Protein AF-A0A6G1CJE5-F1 (afdb_monomer)

Nearest PDB structures (foldseek):
  3pio-assembly1_W  TM=9.024E-01  e=1.018E+00  Deinococcus radiodurans
  6ydp-assembly1_B3  TM=5.939E-01  e=3.138E+00  Sus scrofa
  8ir3-assembly1_3  TM=4.408E-01  e=5.133E+00  Homo sapiens

Radius of gyration: 30.22 Å; Cα contacts (8 Å, |Δi|>4): 34; chains: 1; bounding box: 30×75×69 Å

Secondary structure (DSSP, 8-state):
-----PPPPPPPPPS-SHHHHHHHHTT----HHHHHHTTS--PPPS----EE-S--TT--HHHHHHHHHTT--STTEE-

InterPro domains:
  IPR016082 Large ribosomal subunit protein uL30-like, ferredoxin-like fold domain [PF00327] (49-79)
  IPR036919 Large ribosomal subunit protein uL30, ferredoxin-like fold domain superfamily [G3DSA:3.30.1390.20] (45-79)
  IPR036919 Large ribosomal subunit protein uL30, ferredoxin-like fold domain superfamily [SSF55129] (47-79)

Organism: NCBI:txid110450

Solvent-accessible surface area (backbone atoms only — not comparable to full-atom values): 5425 Å² total; per-residue (Å²): 141,81,85,81,84,76,83,78,78,83,78,77,78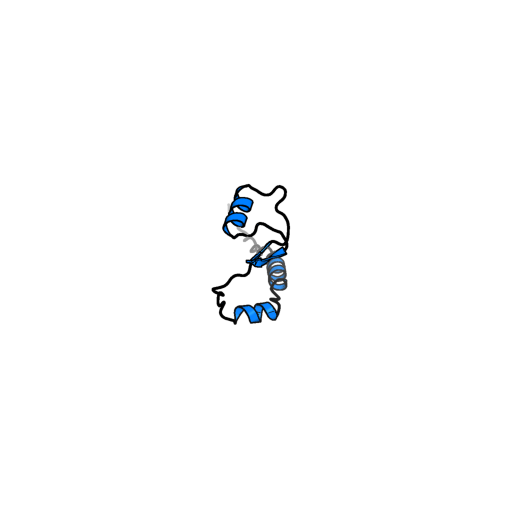,81,93,72,69,63,66,64,54,52,60,58,57,71,71,64,72,64,50,74,65,55,60,49,55,74,72,48,82,88,76,80,68,96,72,75,80,48,64,34,79,60,79,72,82,92,57,58,71,65,61,55,52,53,29,51,75,64,68,50,79,48,62,77,36,72,78

Structure (mmCIF, N/CA/C/O backbone):
data_AF-A0A6G1CJE5-F1
#
_entry.id   AF-A0A6G1CJE5-F1
#
loop_
_atom_site.group_PDB
_atom_site.id
_atom_site.type_symbol
_atom_site.label_atom_id
_atom_site.label_alt_id
_atom_site.label_comp_id
_atom_site.label_asym_id
_atom_site.label_entity_id
_atom_site.label_seq_id
_atom_site.pdbx_PDB_ins_code
_atom_site.Cartn_x
_atom_site.Cartn_y
_atom_site.Cartn_z
_atom_site.occupancy
_atom_site.B_iso_or_equiv
_atom_site.auth_seq_id
_atom_site.auth_comp_id
_atom_site.auth_asym_id
_atom_site.auth_atom_id
_atom_site.pdbx_PDB_model_num
ATOM 1 N N . MET A 1 1 ? 4.285 63.505 -56.748 1.00 49.09 1 MET A N 1
ATOM 2 C CA . MET A 1 1 ? 3.750 62.412 -55.906 1.00 49.09 1 MET A CA 1
ATOM 3 C C . MET A 1 1 ? 4.144 61.093 -56.545 1.00 49.09 1 MET A C 1
ATOM 5 O O . MET A 1 1 ? 3.870 60.911 -57.719 1.00 49.09 1 MET A O 1
ATOM 9 N N . GLY A 1 2 ? 4.833 60.228 -55.808 1.00 51.69 2 GLY A N 1
ATOM 10 C CA . GLY A 1 2 ? 5.301 58.927 -56.287 1.00 51.69 2 GLY A CA 1
ATOM 11 C C . GLY A 1 2 ? 6.215 58.316 -55.233 1.00 51.69 2 GLY A C 1
ATOM 12 O O . GLY A 1 2 ? 7.430 58.349 -55.375 1.00 51.69 2 GLY A O 1
ATOM 13 N N . LEU A 1 3 ? 5.633 57.890 -54.110 1.00 57.25 3 LEU A N 1
ATOM 14 C CA . LEU A 1 3 ? 6.372 57.251 -53.022 1.00 57.25 3 LEU A CA 1
ATOM 15 C C . LEU A 1 3 ? 6.902 55.904 -53.526 1.00 57.25 3 LEU A C 1
ATOM 17 O O . LEU A 1 3 ? 6.124 5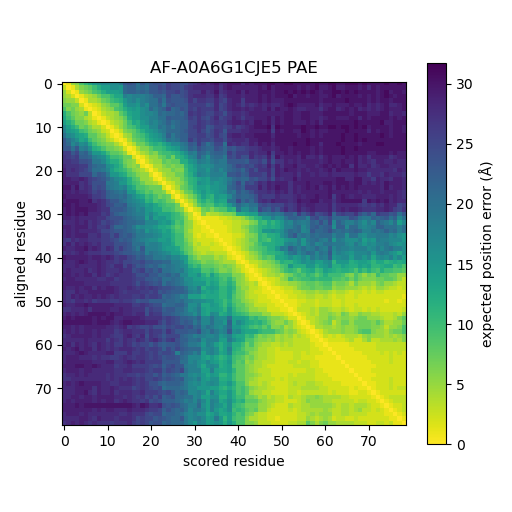5.001 -53.827 1.00 57.25 3 LEU A O 1
ATOM 21 N N . GLY A 1 4 ? 8.224 55.790 -53.651 1.00 53.75 4 GLY A N 1
ATOM 22 C CA . GLY A 1 4 ? 8.891 54.548 -54.023 1.00 53.75 4 GLY A CA 1
ATOM 23 C C . GLY A 1 4 ? 8.703 53.492 -52.937 1.00 53.75 4 GLY A C 1
ATOM 24 O O . GLY A 1 4 ? 9.241 53.619 -51.838 1.00 53.75 4 GLY A O 1
ATOM 25 N N . PHE A 1 5 ? 7.946 52.442 -53.245 1.00 54.84 5 PHE A N 1
ATOM 26 C CA . PHE A 1 5 ? 7.821 51.263 -52.394 1.00 54.84 5 PHE A CA 1
ATOM 27 C C . PHE A 1 5 ? 9.110 50.437 -52.492 1.00 54.84 5 PHE A C 1
ATOM 29 O O . PHE A 1 5 ? 9.375 49.792 -53.505 1.00 54.84 5 PHE A O 1
ATOM 36 N N . ARG A 1 6 ? 9.931 50.457 -51.439 1.00 64.56 6 ARG A N 1
ATOM 37 C CA . ARG A 1 6 ? 10.999 49.467 -51.250 1.00 64.56 6 ARG A CA 1
ATOM 38 C C . ARG A 1 6 ? 10.399 48.220 -50.586 1.00 64.56 6 ARG A C 1
ATOM 40 O O . ARG A 1 6 ? 9.781 48.370 -49.533 1.00 64.56 6 ARG A O 1
ATOM 47 N N . PRO A 1 7 ? 10.578 47.007 -51.136 1.00 57.91 7 PRO A N 1
ATOM 48 C CA . PRO A 1 7 ? 10.172 45.792 -50.442 1.00 57.91 7 PRO A CA 1
ATOM 49 C C . PRO A 1 7 ? 11.082 45.560 -49.227 1.00 57.91 7 PRO A C 1
ATOM 51 O O . PRO A 1 7 ? 12.306 45.635 -49.340 1.00 57.91 7 PRO A O 1
ATOM 54 N N . LEU A 1 8 ? 10.485 45.285 -48.066 1.00 61.62 8 LEU A N 1
ATOM 55 C CA . LEU A 1 8 ? 11.210 44.800 -46.890 1.00 61.62 8 LEU 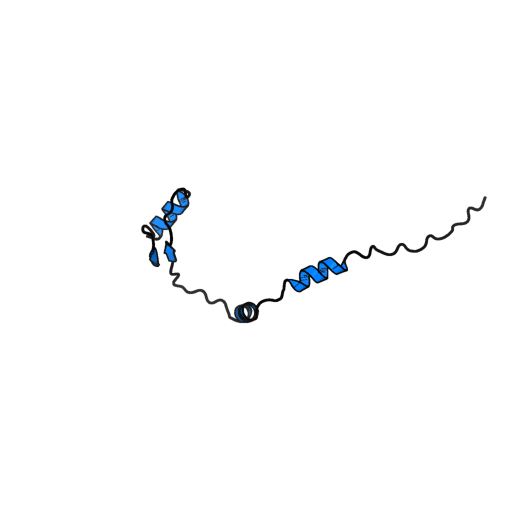A CA 1
ATOM 56 C C . LEU A 1 8 ? 11.735 43.376 -47.151 1.00 61.62 8 LEU A C 1
ATOM 58 O O . LEU A 1 8 ? 11.025 42.578 -47.768 1.00 61.62 8 LEU A O 1
ATOM 62 N N . PRO A 1 9 ? 12.948 43.031 -46.680 1.00 63.53 9 PRO A N 1
ATOM 63 C CA . PRO A 1 9 ? 13.450 41.667 -46.778 1.00 63.53 9 PRO A CA 1
ATOM 64 C C . PRO A 1 9 ? 12.571 40.710 -45.952 1.00 63.53 9 PRO A C 1
ATOM 66 O O . PRO A 1 9 ? 12.006 41.119 -44.931 1.00 63.53 9 PRO A O 1
ATOM 69 N N . PRO A 1 10 ? 12.448 39.436 -46.364 1.00 58.62 10 PRO A N 1
ATOM 70 C CA . PRO A 1 10 ? 11.696 38.452 -45.603 1.00 58.62 10 PRO A CA 1
ATOM 71 C C . PRO A 1 10 ? 12.351 38.256 -44.231 1.00 58.62 10 PRO A C 1
ATOM 73 O O . PRO A 1 10 ? 13.527 37.911 -44.127 1.00 58.62 10 PRO A O 1
ATOM 76 N N . GLN A 1 11 ? 11.576 38.498 -43.176 1.00 61.50 11 GLN A N 1
ATOM 77 C CA . GLN A 1 11 ? 11.971 38.228 -41.796 1.00 61.50 11 GLN A CA 1
ATOM 78 C C . GLN A 1 11 ? 12.210 36.719 -41.648 1.00 61.50 11 GLN A C 1
ATOM 80 O O . GLN A 1 11 ? 11.298 35.920 -41.868 1.00 61.50 11 GLN A O 1
ATOM 85 N N . GLN A 1 12 ? 13.433 36.320 -41.296 1.00 63.47 12 GLN A N 1
ATOM 86 C CA . GLN A 1 12 ? 13.736 34.930 -40.957 1.00 63.47 12 GLN A CA 1
ATOM 87 C C . GLN A 1 12 ? 12.985 34.543 -39.671 1.00 63.47 12 GLN A C 1
ATOM 89 O O . GLN A 1 12 ? 12.982 35.323 -38.714 1.00 63.47 12 GLN A O 1
ATOM 94 N N . PRO A 1 13 ? 12.339 33.364 -39.610 1.00 63.31 13 PRO A N 1
ATOM 95 C CA . PRO A 1 13 ? 11.685 32.918 -38.389 1.00 63.31 13 PRO A CA 1
ATOM 96 C C . PRO A 1 13 ? 12.724 32.681 -37.276 1.00 63.31 13 PRO A C 1
ATOM 98 O O . PRO A 1 13 ? 13.860 32.295 -37.560 1.00 63.31 13 PRO A O 1
ATOM 101 N N . PRO A 1 14 ? 12.362 32.898 -36.000 1.00 54.41 14 PRO A N 1
ATOM 102 C CA . PRO A 1 14 ? 13.306 32.810 -34.893 1.00 54.41 14 PRO A CA 1
ATOM 103 C C . PRO A 1 14 ? 13.862 31.385 -34.740 1.00 54.41 14 PRO A C 1
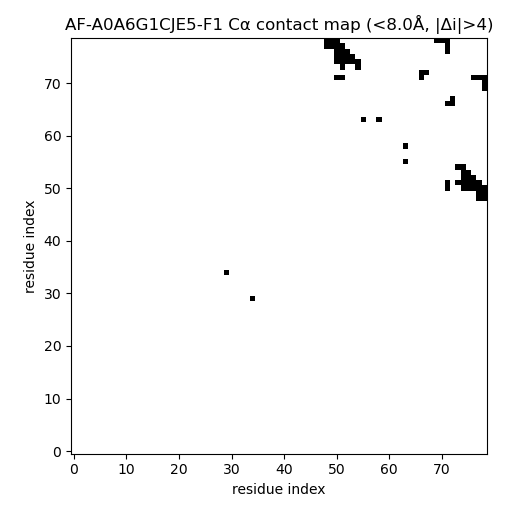ATOM 105 O O . PRO A 1 14 ? 13.125 30.429 -34.492 1.00 54.41 14 PRO A O 1
ATOM 108 N N . HIS A 1 15 ? 15.188 31.260 -34.838 1.00 55.38 15 HIS A N 1
ATOM 109 C CA . HIS A 1 15 ? 15.962 30.051 -34.545 1.00 55.38 15 HIS A CA 1
ATOM 110 C C . HIS A 1 15 ? 15.922 29.733 -33.038 1.00 55.38 15 HIS A C 1
ATOM 112 O O . HIS A 1 15 ? 16.861 30.017 -32.298 1.00 55.38 15 HIS A O 1
ATOM 118 N N . GLY A 1 16 ? 14.802 29.189 -32.558 1.00 57.31 16 GLY A N 1
ATOM 119 C CA . GLY A 1 16 ? 14.598 28.895 -31.134 1.00 57.31 16 GLY A CA 1
ATOM 120 C C . GLY A 1 16 ? 14.024 27.516 -30.810 1.00 57.31 16 GLY A C 1
ATOM 121 O O . GLY A 1 16 ? 13.895 27.200 -29.637 1.00 57.31 16 GLY A O 1
ATOM 122 N N . GLY A 1 17 ? 13.682 26.688 -31.803 1.00 53.22 17 GLY A N 1
ATOM 123 C CA . GLY A 1 17 ? 12.904 25.457 -31.574 1.00 53.22 17 GLY A CA 1
ATOM 124 C C . GLY A 1 17 ? 13.694 24.147 -31.481 1.00 53.22 17 GLY A C 1
ATOM 125 O O . GLY A 1 17 ? 13.104 23.101 -31.216 1.00 53.22 17 GLY A O 1
ATOM 126 N N . GLU A 1 18 ? 15.003 24.160 -31.735 1.00 54.69 18 GLU A N 1
ATOM 127 C CA . GLU A 1 18 ? 15.757 22.913 -31.947 1.00 54.69 18 GLU A CA 1
ATOM 128 C C . GLU A 1 18 ? 16.294 22.311 -30.638 1.00 54.69 18 GLU A C 1
ATOM 130 O O . GLU A 1 18 ? 16.204 21.103 -30.419 1.00 54.69 18 GLU A O 1
ATOM 135 N N . ARG A 1 19 ? 16.720 23.163 -29.695 1.00 54.91 19 ARG A N 1
ATOM 136 C CA . ARG A 1 19 ? 17.284 22.730 -28.403 1.00 54.91 19 ARG A CA 1
ATOM 137 C C . ARG A 1 19 ? 16.261 22.086 -27.463 1.00 54.91 19 ARG A C 1
ATOM 139 O O . ARG A 1 19 ? 16.612 21.187 -26.698 1.00 54.91 19 ARG A O 1
ATOM 146 N N . ASP A 1 20 ? 14.995 22.491 -27.543 1.00 53.44 20 ASP A N 1
ATOM 147 C CA . ASP A 1 20 ? 13.928 21.910 -26.717 1.00 53.44 20 ASP A CA 1
ATOM 148 C C . ASP A 1 20 ? 13.507 20.519 -27.216 1.00 53.44 20 ASP A C 1
ATOM 150 O O . ASP A 1 20 ? 13.195 19.633 -26.415 1.00 53.44 20 ASP A O 1
ATOM 154 N N . ARG A 1 21 ? 13.590 20.281 -28.533 1.00 52.97 21 ARG A N 1
ATOM 155 C CA . ARG A 1 21 ? 13.375 18.957 -29.139 1.00 52.97 21 ARG A CA 1
ATOM 156 C C . ARG A 1 21 ? 14.491 17.979 -28.778 1.00 52.97 21 ARG A C 1
ATOM 158 O O . ARG A 1 21 ? 14.217 16.822 -28.460 1.00 52.97 21 ARG A O 1
ATOM 165 N N . GLU A 1 22 ? 15.733 18.450 -28.761 1.00 51.19 22 GLU A N 1
ATOM 166 C CA . GLU A 1 22 ? 16.901 17.632 -28.425 1.00 51.19 22 GLU A CA 1
ATOM 167 C C . GLU A 1 22 ? 16.919 17.229 -26.938 1.00 51.19 22 GLU A C 1
ATOM 169 O O . GLU A 1 22 ? 17.162 16.067 -26.595 1.00 51.19 22 GLU A O 1
ATOM 174 N N . ARG A 1 23 ? 16.534 18.151 -26.041 1.00 52.84 23 ARG A N 1
ATOM 175 C CA . ARG A 1 23 ? 16.385 17.876 -24.600 1.00 52.84 23 ARG A CA 1
ATOM 176 C C . ARG A 1 23 ? 15.235 16.906 -24.295 1.00 52.84 23 ARG A C 1
ATOM 178 O O . ARG A 1 23 ? 15.347 16.124 -23.348 1.00 52.84 23 ARG A O 1
ATOM 185 N N . ALA A 1 24 ? 14.158 16.921 -25.083 1.00 50.50 24 ALA A N 1
ATOM 186 C CA . ALA A 1 24 ? 13.073 15.942 -24.971 1.00 50.50 24 ALA A CA 1
ATOM 187 C C . ALA A 1 24 ? 13.498 14.541 -25.457 1.00 50.50 24 ALA A C 1
ATOM 189 O O . ALA A 1 24 ? 13.137 13.542 -24.835 1.00 50.50 24 ALA A O 1
ATOM 190 N N . SER A 1 25 ? 14.320 14.466 -26.511 1.00 50.16 25 SER A N 1
ATOM 191 C CA . SER A 1 25 ? 14.799 13.204 -27.098 1.00 50.16 25 SER A CA 1
ATOM 192 C C . SER A 1 25 ? 15.794 12.460 -26.192 1.00 50.16 25 SER A C 1
ATOM 194 O O . SER A 1 25 ? 15.701 11.246 -26.015 1.00 50.16 25 SER A O 1
ATOM 196 N N . SER A 1 26 ? 16.679 13.189 -25.499 1.00 51.97 26 SER A N 1
ATOM 197 C CA . SER A 1 26 ? 17.658 12.604 -24.561 1.00 51.97 26 SER A CA 1
ATOM 198 C C . SER A 1 26 ? 17.015 11.856 -23.376 1.00 51.97 26 SER A C 1
ATOM 200 O O . SER A 1 26 ? 17.634 10.977 -22.774 1.00 51.97 26 SER A O 1
ATOM 202 N N . LYS A 1 27 ? 15.751 12.154 -23.041 1.00 51.78 27 LYS A N 1
ATOM 203 C CA . LYS A 1 27 ? 15.072 11.592 -21.862 1.00 51.78 27 LYS A CA 1
ATOM 204 C C . LYS A 1 27 ? 14.310 10.290 -22.131 1.00 51.78 27 LYS A C 1
ATOM 206 O O . LYS A 1 27 ? 13.795 9.690 -21.190 1.00 51.78 27 LYS A O 1
ATOM 211 N N . MET A 1 28 ? 14.277 9.825 -23.381 1.00 52.72 28 MET A N 1
ATOM 212 C CA . MET A 1 28 ? 13.644 8.565 -23.781 1.00 52.72 28 MET A CA 1
ATOM 213 C C . MET A 1 28 ? 14.665 7.467 -24.104 1.00 52.72 28 MET A C 1
ATOM 215 O O . MET A 1 28 ? 14.441 6.646 -24.988 1.00 52.72 28 MET A O 1
ATOM 219 N N . SER A 1 29 ? 15.759 7.364 -23.343 1.00 61.22 29 SER A N 1
ATOM 220 C CA . SER A 1 29 ? 16.421 6.060 -23.216 1.00 61.22 29 SER A CA 1
ATOM 221 C C . SER A 1 29 ? 15.551 5.192 -22.308 1.00 61.22 29 SER A C 1
ATOM 223 O O . SER A 1 29 ? 15.749 5.092 -21.095 1.00 61.22 29 SER A O 1
ATOM 225 N N . GLY A 1 30 ? 14.479 4.642 -22.881 1.00 61.81 30 GLY A N 1
ATOM 226 C CA . GLY A 1 30 ? 13.714 3.597 -22.226 1.00 61.81 30 GLY A CA 1
ATOM 227 C C . GLY A 1 30 ? 14.677 2.454 -21.942 1.00 61.81 30 GLY A C 1
ATOM 228 O O . GLY A 1 30 ? 15.140 1.810 -22.876 1.00 61.81 30 GLY A O 1
ATOM 229 N N . SER A 1 31 ? 15.008 2.238 -20.664 1.00 80.44 31 SER A N 1
ATOM 230 C CA . SER A 1 31 ? 15.827 1.103 -20.223 1.00 80.44 31 SER A CA 1
ATOM 231 C C . SER A 1 31 ? 15.416 -0.168 -20.975 1.00 80.44 31 SER A C 1
ATOM 233 O O . SER A 1 31 ? 14.220 -0.385 -21.187 1.00 80.44 31 SER A O 1
ATOM 235 N N . ALA A 1 32 ? 16.375 -1.021 -21.351 1.00 77.31 32 ALA A N 1
ATOM 236 C CA . ALA A 1 32 ? 16.104 -2.296 -22.026 1.00 77.31 32 ALA A CA 1
ATOM 237 C C . ALA A 1 32 ? 15.011 -3.114 -21.306 1.00 77.31 32 ALA A C 1
ATOM 239 O O . ALA A 1 32 ? 14.204 -3.791 -21.938 1.00 77.31 32 ALA A O 1
ATOM 240 N N . PHE A 1 33 ? 14.915 -2.958 -19.983 1.00 75.69 33 PHE A N 1
ATOM 241 C CA . PHE A 1 33 ? 13.845 -3.511 -19.164 1.00 75.69 33 PHE A CA 1
ATOM 242 C C . PHE A 1 33 ? 12.448 -2.966 -19.511 1.00 75.69 33 PHE A C 1
ATOM 244 O O . PHE A 1 33 ? 11.497 -3.733 -19.612 1.00 75.69 33 PHE A O 1
ATOM 251 N N . ASN A 1 34 ? 12.300 -1.658 -19.732 1.00 80.81 34 ASN A N 1
ATOM 252 C CA . ASN A 1 34 ? 11.029 -1.048 -20.132 1.00 80.81 34 ASN A CA 1
ATOM 253 C C . ASN A 1 34 ? 10.625 -1.456 -21.556 1.00 80.81 34 ASN A C 1
ATOM 255 O O . ASN A 1 34 ? 9.449 -1.726 -21.788 1.00 80.81 34 ASN A O 1
ATOM 259 N N . ALA A 1 35 ? 11.592 -1.558 -22.476 1.00 82.25 35 ALA A N 1
ATOM 260 C CA . ALA A 1 35 ? 11.365 -2.064 -23.832 1.00 82.25 35 ALA A CA 1
ATOM 261 C C . ALA A 1 35 ? 10.985 -3.555 -23.848 1.00 82.25 35 ALA A C 1
ATOM 263 O O . ALA A 1 35 ? 10.230 -4.001 -24.706 1.00 82.25 35 ALA A O 1
ATOM 264 N N . PHE A 1 36 ? 11.482 -4.336 -22.888 1.00 79.75 36 PHE A N 1
ATOM 265 C CA . PHE A 1 36 ? 11.038 -5.708 -22.664 1.00 79.75 36 PHE A CA 1
ATOM 266 C C . PHE A 1 36 ? 9.625 -5.752 -22.063 1.00 79.75 36 PHE A C 1
ATOM 268 O O . PHE A 1 36 ? 8.754 -6.426 -22.608 1.00 79.75 36 PHE A O 1
ATOM 275 N N . LYS A 1 37 ? 9.353 -4.987 -20.994 1.00 79.44 37 LYS A N 1
ATOM 276 C CA . LYS A 1 37 ? 8.028 -4.947 -20.351 1.00 79.44 37 LYS A CA 1
ATOM 277 C C . LYS A 1 37 ? 6.908 -4.512 -21.295 1.00 79.44 37 LYS A C 1
ATOM 279 O O . LYS A 1 37 ? 5.794 -4.992 -21.137 1.00 79.44 37 LYS A O 1
ATOM 284 N N . SER A 1 38 ? 7.175 -3.620 -22.250 1.00 79.00 38 SER A N 1
ATOM 285 C CA . SER A 1 38 ? 6.168 -3.184 -23.228 1.00 79.00 38 SER A CA 1
ATOM 286 C C . SER A 1 38 ? 5.784 -4.273 -24.235 1.00 79.00 38 SER A C 1
ATOM 288 O O . SER A 1 38 ? 4.720 -4.187 -24.840 1.00 79.00 38 SER A O 1
ATOM 290 N N . ARG A 1 39 ? 6.630 -5.297 -24.414 1.00 80.81 39 ARG A N 1
ATOM 291 C CA . ARG A 1 39 ? 6.402 -6.421 -25.337 1.00 80.81 39 ARG A CA 1
ATOM 292 C C . ARG A 1 39 ? 5.675 -7.596 -24.686 1.00 80.81 39 ARG A C 1
ATOM 294 O O . ARG A 1 39 ? 5.253 -8.505 -25.393 1.00 80.81 39 ARG A O 1
ATOM 301 N N . VAL A 1 40 ? 5.546 -7.603 -23.361 1.00 80.19 40 VAL A N 1
ATOM 302 C CA . VAL A 1 40 ? 4.879 -8.671 -22.610 1.00 80.19 40 VAL A CA 1
ATOM 303 C C . VAL A 1 40 ? 3.443 -8.246 -22.321 1.00 80.19 40 VAL A C 1
ATOM 305 O O . VAL A 1 40 ? 3.207 -7.157 -21.800 1.00 80.19 40 VAL A O 1
ATOM 308 N N . ALA A 1 41 ? 2.475 -9.106 -22.647 1.00 77.38 41 ALA A N 1
ATOM 309 C CA . ALA A 1 41 ? 1.081 -8.867 -22.291 1.00 77.38 41 ALA A CA 1
ATOM 310 C C . ALA A 1 41 ? 0.958 -8.733 -20.766 1.00 77.38 41 ALA A C 1
ATOM 312 O O . ALA A 1 41 ? 1.401 -9.608 -20.018 1.00 77.38 41 ALA A O 1
ATOM 313 N N . VAL A 1 42 ? 0.359 -7.635 -20.299 1.00 77.69 42 VAL A N 1
ATOM 314 C CA . VAL A 1 42 ? 0.109 -7.421 -18.870 1.00 77.69 42 VAL A CA 1
ATOM 315 C C . VAL A 1 42 ? -1.013 -8.362 -18.439 1.00 77.69 42 VAL A C 1
ATOM 317 O O . VAL A 1 42 ? -2.194 -8.036 -18.534 1.00 77.69 42 VAL A O 1
ATOM 320 N N . ALA A 1 43 ? -0.637 -9.556 -17.992 1.00 81.00 43 ALA A N 1
ATOM 321 C CA . ALA A 1 43 ? -1.545 -10.471 -17.324 1.00 81.00 43 ALA A CA 1
ATOM 322 C C . ALA A 1 43 ? -1.695 -10.034 -15.861 1.00 81.00 43 ALA A C 1
ATOM 324 O O . ALA A 1 43 ? -0.727 -10.023 -15.098 1.00 81.00 43 ALA A O 1
ATOM 325 N N . TRP A 1 44 ? -2.908 -9.656 -15.464 1.00 82.88 44 TRP A N 1
ATOM 326 C CA . TRP A 1 44 ? -3.206 -9.345 -14.070 1.00 82.88 44 TRP A CA 1
ATOM 327 C C . TRP A 1 44 ? -3.365 -10.639 -13.275 1.00 82.88 44 TRP A C 1
ATOM 329 O O . TRP A 1 44 ? -4.134 -11.521 -13.654 1.00 82.88 44 TRP A O 1
ATOM 339 N N . SER A 1 45 ? -2.647 -10.753 -12.158 1.00 80.88 45 SER A N 1
ATOM 340 C CA . SER A 1 45 ? -2.863 -11.861 -11.228 1.00 80.88 45 SER A CA 1
ATOM 341 C C . SER A 1 45 ? -4.233 -11.704 -10.557 1.00 80.88 45 SER A C 1
ATOM 343 O O . SER A 1 45 ? -4.520 -10.623 -10.038 1.00 80.88 45 SER A O 1
ATOM 345 N N . PRO A 1 46 ? -5.057 -12.767 -10.472 1.00 85.25 46 PRO A N 1
ATOM 346 C CA . PRO A 1 46 ? -6.296 -12.735 -9.695 1.00 85.25 46 PRO A CA 1
ATOM 347 C C . PRO A 1 46 ? -6.031 -12.667 -8.181 1.00 85.25 46 PRO A C 1
ATOM 349 O O . PRO A 1 46 ? -6.946 -12.415 -7.402 1.00 85.25 46 PRO A O 1
ATOM 352 N N . LYS A 1 47 ? -4.785 -12.913 -7.751 1.00 87.19 47 LYS A N 1
ATOM 353 C CA . LYS A 1 47 ? -4.341 -12.856 -6.356 1.00 87.19 47 LYS A CA 1
ATOM 354 C C . LYS A 1 47 ? -3.356 -11.705 -6.192 1.00 87.19 47 LYS A C 1
ATOM 356 O O . LYS A 1 47 ? -2.260 -11.744 -6.756 1.00 87.19 47 LYS A O 1
ATOM 361 N N . LEU A 1 48 ? -3.755 -10.697 -5.424 1.00 87.19 48 LEU A N 1
ATOM 362 C CA . LEU A 1 48 ? -2.897 -9.593 -5.011 1.00 87.19 48 LEU A CA 1
ATOM 363 C C . LEU A 1 48 ? -2.504 -9.814 -3.556 1.00 87.19 48 LEU A C 1
ATOM 365 O O . LEU A 1 48 ? -3.375 -9.910 -2.699 1.00 87.19 48 LEU A O 1
ATOM 369 N N . TYR A 1 49 ? -1.202 -9.886 -3.305 1.00 91.00 49 TYR A N 1
ATOM 370 C CA . TYR A 1 49 ? -0.651 -9.995 -1.961 1.00 91.00 49 TYR A CA 1
ATOM 371 C C . TYR A 1 49 ? -0.255 -8.606 -1.487 1.00 91.00 49 TYR A C 1
ATOM 373 O O . TYR A 1 49 ? 0.542 -7.928 -2.141 1.00 91.00 49 TYR A O 1
ATOM 381 N N . ILE A 1 50 ? -0.825 -8.165 -0.371 1.00 91.31 50 ILE A N 1
ATOM 382 C CA . ILE A 1 50 ? -0.634 -6.800 0.127 1.00 91.31 50 ILE A CA 1
ATOM 383 C C . ILE A 1 50 ? -0.063 -6.868 1.535 1.00 91.31 50 ILE A C 1
ATOM 385 O O . ILE A 1 50 ? -0.658 -7.485 2.414 1.00 91.31 50 ILE A O 1
ATOM 389 N N . THR A 1 51 ? 1.063 -6.192 1.770 1.00 94.31 51 THR A N 1
ATOM 390 C CA . THR A 1 51 ? 1.715 -6.138 3.086 1.00 94.31 51 THR A CA 1
ATOM 391 C C . THR A 1 51 ? 1.587 -4.754 3.707 1.00 94.31 51 THR A C 1
ATOM 393 O O . THR A 1 51 ? 1.986 -3.750 3.111 1.00 94.31 51 THR A O 1
ATOM 396 N N . LEU A 1 52 ? 1.094 -4.682 4.945 1.00 92.25 52 LEU A N 1
ATOM 397 C CA . LEU A 1 52 ? 1.141 -3.441 5.716 1.00 92.25 52 LEU A CA 1
ATOM 398 C C . LEU A 1 52 ? 2.543 -3.250 6.296 1.00 92.25 52 LEU A C 1
ATOM 400 O O . LEU A 1 52 ? 2.864 -3.835 7.316 1.00 92.25 52 LEU A O 1
ATOM 404 N N . VAL A 1 53 ? 3.388 -2.428 5.682 1.00 91.38 53 VAL A N 1
ATOM 405 C CA . VAL A 1 53 ? 4.795 -2.281 6.117 1.00 91.38 53 VAL A CA 1
ATOM 406 C C . VAL A 1 53 ? 5.004 -1.313 7.281 1.00 91.38 53 VAL A C 1
ATOM 408 O O . VAL A 1 53 ? 6.016 -1.368 7.965 1.00 91.38 53 VAL A O 1
ATOM 411 N N . ARG A 1 54 ? 4.056 -0.408 7.522 1.00 87.44 54 ARG A N 1
ATOM 412 C CA . ARG A 1 54 ? 4.166 0.609 8.569 1.00 87.44 54 ARG A CA 1
ATOM 413 C C . ARG A 1 54 ? 2.827 0.847 9.230 1.00 87.44 54 ARG A C 1
ATOM 415 O O . ARG A 1 54 ? 1.781 0.664 8.610 1.00 87.44 54 ARG A O 1
ATOM 422 N N . GLY A 1 55 ? 2.877 1.316 10.471 1.00 82.19 55 GLY A N 1
ATOM 423 C CA . GLY A 1 55 ? 1.686 1.800 11.148 1.00 82.19 55 GLY A CA 1
ATOM 424 C C . GLY A 1 55 ? 1.058 2.965 10.383 1.00 82.19 55 GLY A C 1
ATOM 425 O O . GLY A 1 55 ? 1.676 3.588 9.516 1.00 82.19 55 GLY A O 1
ATOM 426 N N . LEU A 1 56 ? -0.175 3.296 10.752 1.00 84.00 56 LEU A N 1
ATOM 427 C CA . LEU A 1 56 ? -0.935 4.400 10.173 1.00 84.00 56 LEU A CA 1
ATOM 428 C C . LEU A 1 56 ? -1.082 5.617 11.126 1.00 84.00 56 LEU A C 1
ATOM 430 O O . LEU A 1 56 ? -2.189 6.172 11.206 1.00 84.00 56 LEU A O 1
ATOM 434 N N . PRO A 1 57 ? -0.028 6.079 11.843 1.00 78.38 57 PRO A N 1
ATOM 435 C CA . PRO A 1 57 ? -0.144 7.256 12.700 1.00 78.38 57 PRO A CA 1
ATOM 436 C C . PRO A 1 57 ? -0.458 8.489 11.840 1.00 78.38 57 PRO A C 1
ATOM 438 O O . PRO A 1 57 ? 0.110 8.672 10.766 1.00 78.38 57 PRO A O 1
ATOM 441 N N . GLY A 1 58 ? -1.429 9.303 12.259 1.00 85.25 58 GLY A N 1
ATOM 442 C CA . GLY A 1 58 ? -1.800 10.544 11.559 1.00 85.25 58 GLY A CA 1
ATOM 443 C C . GLY A 1 58 ? -2.505 10.382 10.202 1.00 85.25 58 GLY A C 1
ATOM 444 O O . GLY A 1 58 ? -2.836 11.376 9.563 1.00 85.25 58 GLY A O 1
ATOM 445 N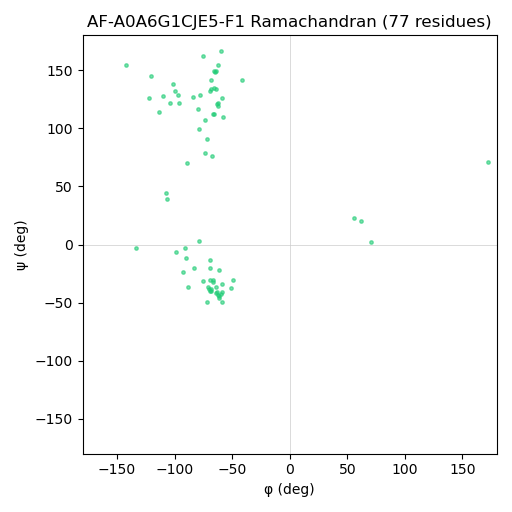 N . THR A 1 59 ? -2.782 9.161 9.737 1.00 89.62 59 THR A N 1
ATOM 446 C CA . THR A 1 59 ? -3.475 8.963 8.448 1.00 89.62 59 THR A CA 1
ATOM 447 C C . THR A 1 59 ? -4.976 9.259 8.534 1.00 89.62 59 THR A C 1
ATOM 449 O O . THR A 1 59 ? -5.561 9.329 9.618 1.00 89.62 59 THR A O 1
ATOM 452 N N . ARG A 1 60 ? -5.649 9.468 7.394 1.00 94.50 60 ARG A N 1
ATOM 453 C CA . ARG A 1 60 ? -7.097 9.764 7.402 1.00 94.50 60 ARG A CA 1
ATOM 454 C C . ARG A 1 60 ? -7.903 8.560 7.901 1.00 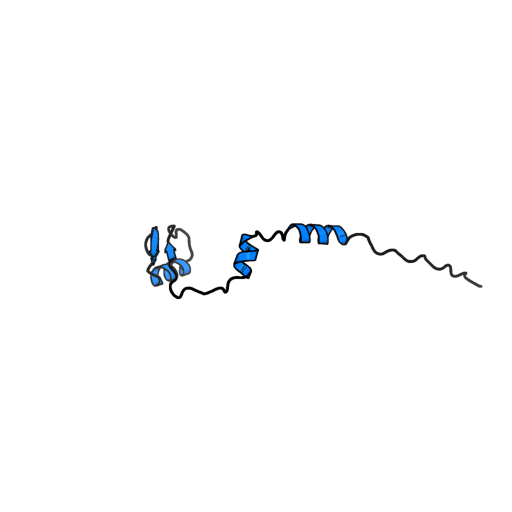94.50 60 ARG A C 1
ATOM 456 O O . ARG A 1 60 ? -7.550 7.415 7.629 1.00 94.50 60 ARG A O 1
ATOM 463 N N . ARG A 1 61 ? -9.046 8.825 8.549 1.00 92.62 61 ARG A N 1
ATOM 464 C CA . ARG A 1 61 ? -9.993 7.790 9.024 1.00 92.62 61 ARG A CA 1
ATOM 465 C C . ARG A 1 61 ? -10.377 6.788 7.929 1.00 92.62 61 ARG A C 1
ATOM 467 O O . ARG A 1 61 ? -10.488 5.605 8.224 1.00 92.62 61 ARG A O 1
ATOM 474 N N . LEU A 1 62 ? -10.527 7.253 6.686 1.00 95.25 62 LEU A N 1
ATOM 475 C CA . LEU A 1 62 ? -10.827 6.397 5.538 1.00 95.25 62 LEU A CA 1
ATOM 476 C C . LEU A 1 62 ? -9.750 5.324 5.325 1.00 95.25 62 LEU A C 1
ATOM 478 O O . LEU A 1 62 ? -10.089 4.151 5.277 1.00 95.25 62 LEU A O 1
ATOM 482 N N . HIS A 1 63 ? -8.467 5.704 5.301 1.00 91.69 63 HIS A N 1
ATOM 483 C CA . HIS A 1 63 ? -7.362 4.756 5.114 1.00 91.69 63 HIS A CA 1
ATOM 484 C C . HIS A 1 63 ? -7.342 3.674 6.197 1.00 91.69 63 HIS A C 1
ATOM 486 O O . HIS A 1 63 ? -7.160 2.501 5.884 1.00 91.69 63 HIS A O 1
ATOM 492 N N . ARG A 1 64 ? -7.594 4.047 7.460 1.00 91.69 64 ARG A N 1
ATOM 493 C CA . ARG A 1 64 ? -7.700 3.073 8.558 1.00 91.69 64 ARG A CA 1
ATOM 494 C C . ARG A 1 64 ? -8.850 2.086 8.343 1.00 91.69 64 ARG A C 1
ATOM 496 O O . ARG A 1 64 ? -8.630 0.886 8.445 1.00 91.69 64 ARG A O 1
ATOM 503 N N . ARG A 1 65 ? -10.039 2.574 7.963 1.00 93.31 65 ARG A N 1
ATOM 504 C CA . ARG A 1 65 ? -11.205 1.718 7.673 1.00 93.31 65 ARG A CA 1
ATOM 505 C C . ARG A 1 65 ? -10.966 0.784 6.487 1.00 93.31 65 ARG A C 1
ATOM 507 O O . ARG A 1 65 ? -11.332 -0.384 6.553 1.00 93.31 65 ARG A O 1
ATOM 514 N N . THR A 1 66 ? -10.331 1.269 5.420 1.00 93.31 66 THR A N 1
ATOM 515 C CA . THR A 1 66 ? -9.990 0.440 4.255 1.00 93.31 66 THR A CA 1
ATOM 516 C C . THR A 1 66 ? -9.037 -0.690 4.649 1.00 93.31 66 THR A C 1
ATOM 518 O O . THR A 1 66 ? -9.274 -1.838 4.283 1.00 93.31 66 THR A O 1
ATOM 521 N N . LEU A 1 67 ? -8.000 -0.405 5.446 1.00 92.44 67 LEU A N 1
ATOM 522 C CA . LEU A 1 67 ? -7.099 -1.449 5.941 1.00 92.44 67 LEU A CA 1
ATOM 523 C C . LEU A 1 67 ? -7.806 -2.459 6.852 1.00 92.44 67 LEU A C 1
ATOM 525 O O . LEU A 1 67 ? -7.575 -3.660 6.726 1.00 92.44 67 LEU A O 1
ATOM 529 N N . GLU A 1 68 ? -8.685 -1.999 7.743 1.00 90.81 68 GLU A N 1
ATOM 530 C CA . GLU A 1 68 ? -9.481 -2.879 8.603 1.00 90.81 68 GLU A CA 1
ATOM 531 C C . GLU A 1 68 ? -10.366 -3.832 7.793 1.00 90.81 68 GLU A C 1
ATOM 533 O O . GLU A 1 68 ? -10.410 -5.023 8.115 1.00 90.81 68 GLU A O 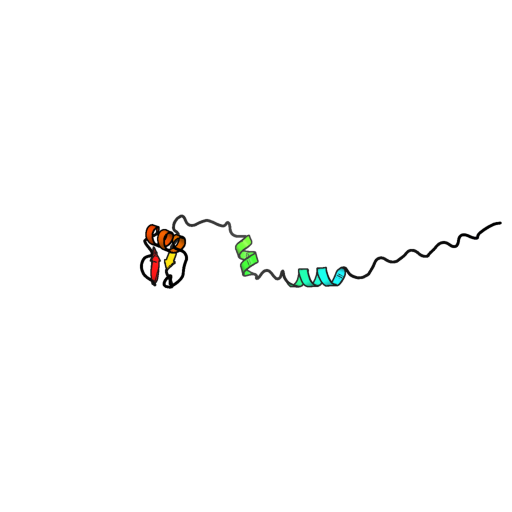1
ATOM 538 N N . ALA A 1 69 ? -11.006 -3.337 6.728 1.00 94.25 69 ALA A N 1
ATOM 539 C CA . ALA A 1 69 ? -11.810 -4.140 5.807 1.00 94.25 69 ALA A CA 1
ATOM 540 C C . ALA A 1 69 ? -10.962 -5.185 5.062 1.00 94.25 69 ALA A C 1
ATOM 542 O O . ALA A 1 69 ? -11.385 -6.326 4.899 1.00 94.25 69 ALA A O 1
ATOM 543 N N . MET A 1 70 ? -9.724 -4.832 4.704 1.00 92.31 70 MET A N 1
ATOM 544 C CA . MET A 1 70 ? -8.740 -5.756 4.125 1.00 92.31 70 MET A CA 1
ATOM 545 C C . MET A 1 70 ? -8.052 -6.655 5.168 1.00 92.31 70 MET A C 1
ATOM 547 O O . MET A 1 70 ? -7.171 -7.433 4.824 1.00 92.31 70 MET A O 1
ATOM 551 N N . ARG A 1 71 ? -8.428 -6.580 6.455 1.00 90.38 71 ARG A N 1
ATOM 552 C CA . ARG A 1 71 ? -7.817 -7.331 7.576 1.00 90.38 71 ARG A CA 1
ATOM 553 C C . ARG A 1 71 ? -6.330 -7.007 7.817 1.00 90.38 71 ARG A C 1
ATOM 555 O O . ARG A 1 71 ? -5.632 -7.752 8.514 1.00 90.38 71 ARG A O 1
ATOM 562 N N . LEU A 1 72 ? -5.861 -5.859 7.339 1.00 91.75 72 LEU A N 1
ATOM 563 C CA . LEU A 1 72 ? -4.512 -5.327 7.541 1.00 91.75 72 LEU A CA 1
ATOM 564 C C . LEU A 1 72 ? -4.452 -4.472 8.813 1.00 91.75 72 LEU A C 1
ATOM 566 O O . LEU A 1 72 ? -4.361 -3.251 8.768 1.00 91.75 72 LEU A O 1
ATOM 570 N N . ARG A 1 73 ? -4.551 -5.129 9.974 1.00 87.31 73 ARG A N 1
ATOM 571 C CA . ARG A 1 73 ? -4.590 -4.460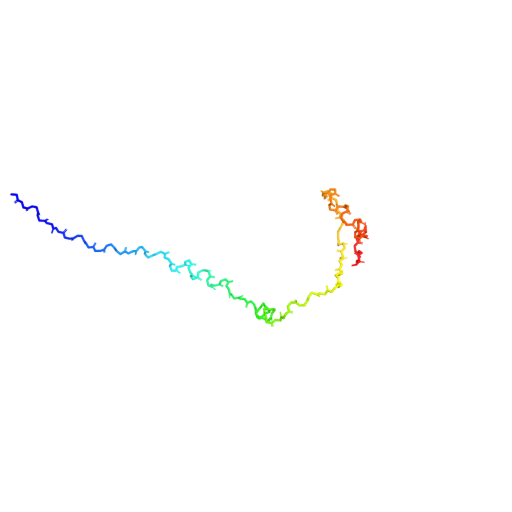 11.291 1.00 87.31 73 ARG A CA 1
ATOM 572 C C . ARG A 1 73 ? -3.220 -4.311 11.957 1.00 87.31 73 ARG A C 1
ATOM 574 O O . ARG A 1 73 ? -3.047 -3.420 12.780 1.00 87.31 73 ARG A O 1
ATOM 581 N N . CYS A 1 74 ? -2.263 -5.166 11.597 1.00 87.19 74 CYS A N 1
ATOM 582 C CA . CYS A 1 74 ? -0.922 -5.197 12.181 1.00 87.19 74 CYS A CA 1
ATOM 583 C C . CYS A 1 74 ? 0.139 -4.959 11.109 1.00 87.19 74 CYS A C 1
ATOM 585 O O . CYS A 1 74 ? -0.009 -5.415 9.973 1.00 87.19 74 CYS A O 1
ATOM 587 N N . CYS A 1 75 ? 1.216 -4.274 11.488 1.00 89.44 75 CYS A N 1
ATOM 588 C CA . CYS A 1 75 ? 2.387 -4.094 10.638 1.00 89.44 75 CYS A CA 1
ATOM 589 C C . CYS A 1 75 ? 3.048 -5.444 10.313 1.00 89.44 75 CYS A C 1
ATOM 591 O O . CYS A 1 75 ? 2.926 -6.406 11.068 1.00 89.44 75 CYS A O 1
ATOM 593 N N . HIS A 1 76 ? 3.754 -5.486 9.188 1.00 89.19 76 HIS A N 1
ATOM 594 C CA . HIS A 1 76 ? 4.435 -6.640 8.600 1.00 89.19 76 HIS A CA 1
ATOM 595 C C . HIS A 1 76 ? 3.536 -7.857 8.349 1.00 89.19 76 HIS A C 1
ATOM 597 O O . HIS A 1 76 ? 4.019 -8.980 8.231 1.00 89.19 76 HIS A O 1
ATOM 603 N N . ARG A 1 77 ? 2.221 -7.640 8.233 1.00 88.38 77 ARG A N 1
ATOM 604 C CA . ARG A 1 77 ? 1.258 -8.679 7.872 1.00 88.38 77 ARG A CA 1
ATOM 605 C C . ARG A 1 77 ? 0.899 -8.586 6.396 1.00 88.38 77 ARG A C 1
ATOM 607 O O . ARG A 1 77 ? 0.556 -7.501 5.925 1.00 88.38 77 ARG A O 1
ATOM 614 N N . THR A 1 78 ? 0.933 -9.728 5.715 1.00 91.69 78 THR A N 1
ATOM 615 C CA . THR A 1 78 ? 0.460 -9.896 4.335 1.00 91.69 78 THR A CA 1
ATOM 616 C C . THR A 1 78 ? -0.920 -10.544 4.332 1.00 91.69 78 THR A C 1
ATOM 618 O O . THR A 1 7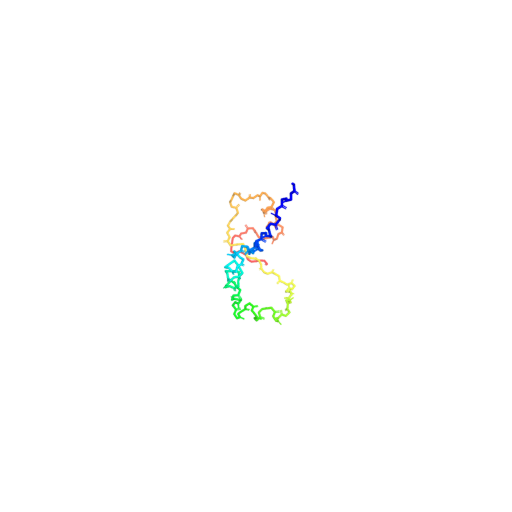8 ? -1.169 -11.461 5.121 1.00 91.69 78 THR A O 1
ATOM 621 N N . VAL A 1 79 ? -1.806 -10.055 3.469 1.00 88.81 79 VAL A N 1
ATOM 622 C CA . VAL A 1 79 ? -3.114 -10.653 3.152 1.00 88.81 79 VAL A CA 1
ATOM 623 C C . VAL A 1 79 ? -3.223 -10.937 1.665 1.00 88.81 79 VAL A C 1
ATOM 625 O O . VAL A 1 79 ? -2.476 -10.282 0.896 1.00 88.81 79 VAL A O 1
#

Mean predicted aligned error: 17.36 Å

Sequence (79 aa):
MGLGFRPLPPQQPPHGGERDRERASSKMSGSAFNAFKSRVAVAWSPKLYITLVRGLPGTRRLHRRTLEAMRLRCCHRTV

pLDDT: mean 75.07, std 15.78, range [49.09, 95.25]

Foldseek 3Di:
DDDDDDDDDDDDPDPDPDVVVVVVVVVPPCDVVNVVVVPDPPDDDPDDKDFQADDQPPHDPVVVVVCVVVVNPDHRDID